Protein AF-A0AAV3R478-F1 (afdb_monomer)

Radius of gyration: 38.67 Å; Cα contacts (8 Å, |Δi|>4): 54; chains: 1; bounding box: 61×61×114 Å

Secondary structure (DSSP, 8-state):
-HHHHHHHHHHHHHHHHHHHHHHHHHHHHHHHHHHHHHHHHHHHHTTHHHHHHHHHHHHHHHHHHHHHHHHHHHHHHHHHHHHHHHHHHHHHHHT---HHHHHHHHHHHHHHHHHHHHHHHHHHHHHHHHHHHHHHHHHHHHHHHHHHHHHHHHHHHH-

Foldseek 3Di:
DVPVVVVVVVVVVVVVVVVVVVVVVVVVVCCVVVVVVVVLVCVLCVLVVVLVVLVVVLVVLVVVLVVLVVVLVVLVVQLVVLVVVLVVLVVVLVPDPDPVVNVVSVVVNVVSVVVNVVSVVVSVVSVVVSVVSVVVSVVSVVVSVVSVVVSVVVSVVVD

Solvent-accessible surface area (backbone atoms only — not comparable to full-atom values): 8405 Å² total; per-residue (Å²): 129,60,72,63,54,56,51,49,54,50,51,51,52,54,51,51,53,51,51,54,52,49,51,55,47,52,52,49,51,51,48,63,57,46,51,58,53,52,50,52,50,47,62,68,43,55,69,50,50,62,51,55,53,51,49,55,51,48,54,55,44,47,53,51,30,51,53,44,45,52,51,48,52,48,41,50,52,52,32,51,52,37,54,53,52,43,51,52,46,50,57,56,42,76,71,42,84,50,68,73,62,30,52,58,44,48,52,54,43,53,53,44,50,52,55,32,52,53,35,50,50,50,41,61,67,45,46,58,62,38,52,52,41,47,49,54,40,53,52,51,49,54,54,51,55,50,52,50,55,52,46,52,53,54,51,61,74,77,106

Nearest PDB structures (foldseek):
  5sw8-assembly1_B  TM=7.650E-01  e=1.299E-01  Homo sapiens
  3na7-assembly1_A  TM=7.280E-01  e=1.742E-01  Helicobacter pylori NCTC 11638
  5ul1-assembly1_B  TM=3.892E-01  e=3.965E-01  Homo sapiens
  6ixf-assembly1_A  TM=3.877E-01  e=4.205E-01  Homo sapiens
  5nnv-assembly4_D  TM=3.918E-01  e=1.076E+00  Bacillus subtilis subsp. subtilis str. 168

pLDDT: mean 86.33, std 5.9, range [56.84, 94.81]

Mean predicted aligned error: 12.32 Å

Sequence (159 aa):
MDDAEHRARRRAYYAENKVDINRKKSEKDLICITRPNLTLASRRMAPLQPLSIANKSLDARINRAIAQALAFLGSFKQSESLQRKLLDLSSRLSNENASEKRLKRLFKYVECVEELNVAINIVCDECEPAIQKLQDVVEFLSRTKYHLKETMVTLKALY

Organism: Lithospermum erythrorhizon (NCBI:txid34254)

Structure (mmCIF, N/CA/C/O backbone):
data_AF-A0AAV3R478-F1
#
_entry.id   AF-A0AAV3R478-F1
#
loop_
_atom_site.group_PDB
_atom_site.id
_atom_site.type_symbol
_atom_site.label_atom_id
_atom_site.label_alt_id
_atom_site.label_comp_id
_atom_site.label_asym_id
_atom_site.label_entity_id
_atom_site.label_seq_id
_atom_site.pdbx_PDB_ins_code
_atom_site.Cartn_x
_atom_site.Cartn_y
_atom_si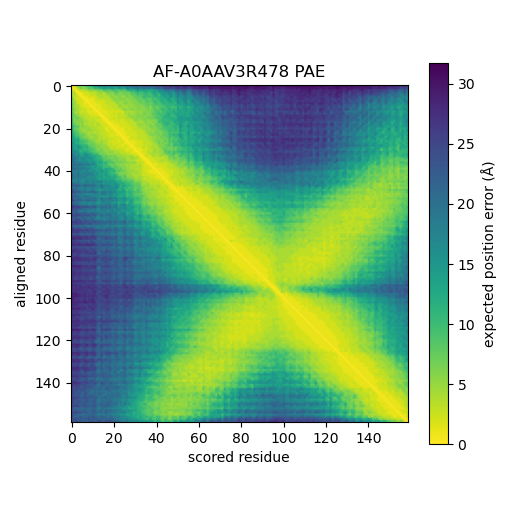te.Cartn_z
_atom_site.occupancy
_atom_site.B_iso_or_equiv
_atom_site.auth_seq_id
_atom_site.auth_comp_id
_atom_site.auth_asym_id
_atom_site.auth_atom_id
_atom_site.pdbx_PDB_model_num
ATOM 1 N N . MET A 1 1 ? 32.101 -46.585 -74.520 1.00 56.84 1 MET A N 1
ATOM 2 C CA . MET A 1 1 ? 30.826 -46.178 -73.886 1.00 56.84 1 MET A CA 1
ATOM 3 C C . MET A 1 1 ? 31.040 -45.057 -72.853 1.00 56.84 1 MET A C 1
ATOM 5 O O . MET A 1 1 ? 30.082 -44.388 -72.499 1.00 56.84 1 MET A O 1
ATOM 9 N N . ASP A 1 2 ? 32.291 -44.758 -72.471 1.00 62.66 2 ASP A N 1
ATOM 10 C CA . ASP A 1 2 ? 32.643 -43.834 -71.376 1.00 62.66 2 ASP A CA 1
ATOM 11 C C . ASP A 1 2 ? 32.495 -42.330 -71.640 1.00 62.66 2 ASP A C 1
ATOM 13 O O . ASP A 1 2 ? 32.327 -41.543 -70.711 1.00 62.66 2 ASP A O 1
ATOM 17 N N . ASP A 1 3 ? 32.543 -41.881 -72.891 1.00 70.31 3 ASP A N 1
ATOM 18 C CA . ASP A 1 3 ? 32.751 -40.454 -73.172 1.00 70.31 3 ASP A CA 1
ATOM 19 C C . ASP A 1 3 ? 31.469 -39.599 -73.049 1.00 70.31 3 ASP A C 1
ATOM 21 O O . ASP A 1 3 ? 31.505 -38.386 -72.815 1.00 70.31 3 ASP A O 1
ATOM 25 N N . ALA A 1 4 ? 30.298 -40.228 -73.179 1.00 74.50 4 ALA A N 1
ATOM 26 C CA . ALA A 1 4 ? 29.004 -39.590 -72.924 1.00 74.50 4 ALA A CA 1
ATOM 27 C C . ALA A 1 4 ? 28.739 -39.458 -71.417 1.00 74.50 4 ALA A C 1
ATOM 29 O O . ALA A 1 4 ? 28.291 -38.408 -70.949 1.00 74.50 4 ALA A O 1
ATOM 30 N N . GLU A 1 5 ? 29.095 -40.485 -70.647 1.00 75.62 5 GLU A N 1
ATOM 31 C CA . GLU A 1 5 ? 28.929 -40.505 -69.198 1.00 75.62 5 GLU A CA 1
ATOM 32 C C . GLU A 1 5 ? 29.892 -39.526 -68.513 1.00 75.62 5 GLU A C 1
ATOM 34 O O . GLU A 1 5 ? 29.488 -38.753 -67.643 1.00 75.62 5 GLU A O 1
ATOM 39 N N . HIS A 1 6 ? 31.138 -39.435 -68.987 1.00 77.56 6 HIS A N 1
ATOM 40 C CA . HIS A 1 6 ? 32.106 -38.465 -68.474 1.00 77.56 6 HIS A CA 1
ATOM 41 C C . HIS A 1 6 ? 31.710 -37.006 -68.763 1.00 77.56 6 HIS A C 1
ATOM 43 O O . HIS A 1 6 ? 32.044 -36.099 -67.990 1.00 77.56 6 HIS A O 1
ATOM 49 N N . ARG A 1 7 ? 30.991 -36.758 -69.867 1.00 77.12 7 ARG A N 1
ATOM 50 C CA . ARG A 1 7 ? 30.403 -35.447 -70.194 1.00 77.12 7 ARG A CA 1
ATOM 51 C C . ARG A 1 7 ? 29.161 -35.152 -69.354 1.00 77.12 7 ARG A C 1
ATOM 53 O O . ARG A 1 7 ? 29.006 -34.016 -68.906 1.00 77.12 7 ARG A O 1
ATOM 60 N N . ALA A 1 8 ? 28.319 -36.150 -69.089 1.00 79.31 8 ALA A N 1
ATOM 61 C CA . ALA A 1 8 ? 27.161 -36.017 -68.207 1.00 79.31 8 ALA A CA 1
ATOM 62 C C . ALA A 1 8 ? 27.580 -35.723 -66.757 1.00 79.31 8 ALA A C 1
ATOM 64 O O . ALA A 1 8 ? 27.080 -34.770 -66.161 1.00 79.31 8 ALA A O 1
ATOM 65 N N . ARG A 1 9 ? 28.579 -36.446 -66.230 1.00 79.94 9 ARG A N 1
ATOM 66 C CA . ARG A 1 9 ? 29.145 -36.214 -64.890 1.00 79.94 9 ARG A CA 1
ATOM 67 C C . ARG A 1 9 ? 29.755 -34.819 -64.752 1.00 79.94 9 ARG A C 1
ATOM 69 O O . ARG A 1 9 ? 29.503 -34.138 -63.765 1.00 79.94 9 ARG A O 1
ATOM 76 N N . ARG A 1 10 ? 30.482 -34.339 -65.772 1.00 81.38 10 ARG A N 1
ATOM 77 C CA . ARG A 1 10 ? 30.994 -32.956 -65.790 1.00 81.38 10 ARG A CA 1
ATOM 78 C C . ARG A 1 10 ? 29.863 -31.927 -65.783 1.00 81.38 10 ARG A C 1
ATOM 80 O O . ARG A 1 10 ? 29.927 -30.972 -65.019 1.00 81.38 10 ARG A O 1
ATOM 87 N N . ARG A 1 11 ? 28.807 -32.119 -66.581 1.00 80.94 11 ARG A N 1
ATOM 88 C CA . ARG A 1 11 ? 27.641 -31.214 -66.600 1.00 80.94 11 ARG A CA 1
ATOM 89 C C . ARG A 1 11 ? 26.899 -31.184 -65.264 1.00 80.94 11 ARG A C 1
ATOM 91 O O . ARG A 1 11 ? 26.543 -30.096 -64.825 1.00 80.94 11 ARG A O 1
ATOM 98 N N . ALA A 1 12 ? 26.715 -32.336 -64.620 1.00 81.69 12 ALA A N 1
ATOM 99 C CA . ALA A 1 12 ? 26.121 -32.424 -63.288 1.00 81.69 12 ALA A CA 1
ATOM 100 C C . ALA A 1 12 ? 26.971 -31.676 -62.248 1.00 81.69 12 ALA A C 1
ATOM 102 O O . ALA A 1 12 ? 26.445 -30.827 -61.538 1.00 81.69 12 ALA A O 1
ATOM 103 N N . TYR A 1 13 ? 28.293 -31.878 -62.263 1.00 83.88 13 TYR A N 1
ATOM 104 C CA . TYR A 1 13 ? 29.230 -31.171 -61.386 1.00 83.88 13 TYR A CA 1
ATOM 105 C C . TYR A 1 13 ? 29.206 -29.643 -61.580 1.00 83.88 13 TYR A C 1
ATOM 107 O O . TYR A 1 13 ? 29.202 -28.884 -60.612 1.00 83.88 13 TYR A O 1
ATOM 115 N N . TYR A 1 14 ? 29.152 -29.158 -62.826 1.00 82.56 14 TYR A N 1
ATOM 116 C CA . TYR A 1 14 ? 29.027 -27.719 -63.095 1.00 82.56 14 TYR A CA 1
ATOM 117 C C . TYR A 1 14 ? 27.659 -27.158 -62.688 1.00 82.56 14 TYR A C 1
ATOM 119 O O . TYR A 1 14 ? 27.586 -26.016 -62.234 1.00 82.56 14 TYR A O 1
ATOM 127 N N . ALA A 1 15 ? 26.582 -27.932 -62.849 1.00 82.62 15 ALA A N 1
ATOM 128 C CA . ALA A 1 15 ? 25.247 -27.532 -62.416 1.00 82.62 15 ALA A CA 1
ATOM 129 C C . ALA A 1 15 ? 25.166 -27.432 -60.885 1.00 82.62 15 ALA A C 1
ATOM 131 O O . ALA A 1 15 ? 24.686 -26.424 -60.373 1.00 82.62 15 ALA A O 1
ATOM 132 N N . GLU A 1 16 ? 25.708 -28.416 -60.168 1.00 82.06 16 GLU A N 1
ATOM 133 C CA . GLU A 1 16 ? 25.779 -28.450 -58.704 1.00 82.06 16 GLU A CA 1
ATOM 134 C C . GLU A 1 16 ? 26.599 -27.274 -58.153 1.00 82.06 16 GLU A C 1
ATOM 136 O O . GLU A 1 16 ? 26.091 -26.486 -57.355 1.00 82.06 16 GLU A O 1
ATOM 141 N N . ASN A 1 17 ? 27.797 -27.030 -58.699 1.00 87.06 17 ASN A N 1
ATOM 142 C CA . ASN A 1 17 ? 28.600 -25.858 -58.336 1.00 87.06 17 ASN A CA 1
ATOM 143 C C . ASN A 1 17 ? 27.873 -24.531 -58.606 1.00 87.06 17 ASN A C 1
ATOM 145 O O . ASN A 1 17 ? 27.983 -23.587 -57.825 1.00 87.06 17 ASN A O 1
ATOM 149 N N . LYS A 1 18 ? 27.120 -24.428 -59.708 1.00 87.94 18 LYS A N 1
ATOM 150 C CA . LYS A 1 18 ? 26.354 -23.216 -60.034 1.00 87.94 18 LYS A CA 1
ATOM 151 C C . LYS A 1 18 ? 25.215 -22.982 -59.039 1.00 87.94 18 LYS A C 1
ATOM 153 O O . LYS A 1 18 ? 24.965 -21.835 -58.667 1.00 87.94 18 LYS A O 1
ATOM 158 N N . VAL A 1 19 ? 24.553 -24.048 -58.589 1.00 85.69 19 VAL A N 1
ATOM 159 C CA . VAL A 1 19 ? 23.526 -23.986 -57.539 1.00 85.69 19 VAL A CA 1
ATOM 160 C C . VAL A 1 19 ? 24.146 -23.559 -56.207 1.00 85.69 19 VAL A C 1
ATOM 162 O O . VAL A 1 19 ? 23.630 -22.639 -55.574 1.00 85.69 19 VAL A O 1
ATOM 165 N N . ASP A 1 20 ? 25.292 -24.122 -55.824 1.00 84.44 20 ASP A N 1
ATOM 166 C CA . ASP A 1 20 ? 25.991 -23.750 -54.588 1.00 84.44 20 ASP A CA 1
ATOM 167 C C . ASP A 1 20 ? 26.497 -22.304 -54.585 1.00 84.44 20 ASP A C 1
ATOM 169 O O . ASP A 1 20 ? 26.407 -21.606 -53.570 1.00 84.44 20 ASP A O 1
ATOM 173 N N . ILE A 1 21 ? 27.004 -21.819 -55.721 1.00 88.38 21 ILE A N 1
ATOM 174 C CA . ILE A 1 21 ? 27.416 -20.420 -55.882 1.00 88.38 21 ILE A CA 1
ATOM 175 C C . ILE A 1 21 ? 26.206 -19.492 -55.750 1.00 88.38 21 ILE A C 1
ATOM 177 O O . ILE A 1 21 ? 26.285 -18.487 -55.040 1.00 88.38 21 ILE A O 1
ATOM 181 N N . ASN A 1 22 ? 25.079 -19.837 -56.378 1.00 85.56 22 ASN A N 1
ATOM 182 C CA . ASN A 1 22 ? 23.846 -19.060 -56.267 1.00 85.56 22 ASN A CA 1
ATOM 183 C C . ASN A 1 22 ? 23.299 -19.057 -54.833 1.00 85.56 22 ASN A C 1
ATOM 185 O O . ASN A 1 22 ? 22.909 -17.998 -54.349 1.00 85.56 22 ASN A O 1
ATOM 189 N N . ARG A 1 23 ? 23.348 -20.193 -54.124 1.00 83.62 23 ARG A N 1
ATOM 190 C CA . ARG A 1 23 ? 22.926 -20.309 -52.720 1.00 83.62 23 ARG A CA 1
ATOM 191 C C . ARG A 1 23 ? 23.775 -19.434 -51.799 1.00 83.62 23 ARG A C 1
ATOM 193 O O . ARG A 1 23 ? 23.239 -18.628 -51.038 1.00 83.62 23 ARG A O 1
ATOM 200 N N . LYS A 1 24 ? 25.103 -19.514 -51.928 1.00 88.06 24 LYS A N 1
ATOM 201 C CA . LYS A 1 24 ? 26.043 -18.665 -51.173 1.00 88.06 24 LYS A CA 1
ATOM 202 C C . LYS A 1 24 ? 25.863 -17.184 -51.497 1.00 88.06 24 LYS A C 1
ATOM 204 O O . LYS A 1 24 ? 26.044 -16.342 -50.620 1.00 88.06 24 LYS A O 1
ATOM 209 N N . LYS A 1 25 ? 25.524 -16.851 -52.745 1.00 88.56 25 LYS A N 1
ATOM 210 C CA . LYS A 1 25 ? 25.225 -15.477 -53.153 1.00 88.56 25 LYS A CA 1
ATOM 211 C C . LYS A 1 25 ? 23.927 -14.982 -52.515 1.00 88.56 25 LYS A C 1
ATOM 213 O O . LYS A 1 25 ? 23.962 -13.942 -51.875 1.00 88.56 25 LYS A O 1
ATOM 218 N N . SER A 1 26 ? 22.848 -15.767 -52.556 1.00 80.94 26 SER A N 1
ATOM 219 C CA . SER A 1 26 ? 21.586 -15.406 -51.896 1.00 80.94 26 SER A CA 1
ATOM 220 C C . SER A 1 26 ? 21.715 -15.276 -50.377 1.00 80.94 26 SER A C 1
ATOM 222 O O . SER A 1 26 ? 21.130 -14.369 -49.796 1.00 80.94 26 SER A O 1
ATOM 224 N N . GLU A 1 27 ? 22.518 -16.123 -49.724 1.00 85.38 27 GLU A N 1
ATOM 225 C CA . GLU A 1 27 ? 22.805 -15.996 -48.288 1.00 85.38 27 GLU A CA 1
ATOM 226 C C . GLU A 1 27 ? 23.580 -14.711 -47.983 1.00 85.38 27 GLU A C 1
ATOM 228 O O . GLU A 1 27 ? 23.243 -13.988 -47.046 1.00 85.38 27 GLU A O 1
ATOM 233 N N . LYS A 1 28 ? 24.598 -14.387 -48.790 1.00 87.56 28 LYS A N 1
ATOM 234 C CA . LYS A 1 28 ? 25.354 -13.137 -48.647 1.00 87.56 28 LYS A CA 1
ATOM 235 C C . LYS A 1 28 ? 24.481 -11.912 -48.886 1.00 87.56 28 LYS A C 1
ATOM 237 O O . LYS A 1 28 ? 24.589 -10.966 -48.113 1.00 87.56 28 LYS A O 1
ATOM 242 N N . ASP A 1 29 ? 23.617 -11.942 -49.894 1.00 83.69 29 ASP A N 1
ATOM 243 C CA . ASP A 1 29 ? 22.700 -10.847 -50.212 1.00 83.69 29 ASP A CA 1
ATOM 244 C C . ASP A 1 29 ? 21.685 -10.657 -49.074 1.00 83.69 29 ASP A C 1
ATOM 246 O O . ASP A 1 29 ? 21.483 -9.538 -48.600 1.00 83.69 29 ASP A O 1
ATOM 250 N N . LEU A 1 30 ? 21.137 -11.750 -48.531 1.00 80.94 30 LEU A N 1
ATOM 251 C CA . LEU A 1 30 ? 20.248 -11.711 -47.369 1.00 80.94 30 LEU A CA 1
ATOM 252 C C . LEU A 1 30 ? 20.954 -11.130 -46.137 1.00 80.94 30 LEU A C 1
ATOM 254 O O . LEU A 1 30 ? 20.389 -10.279 -45.453 1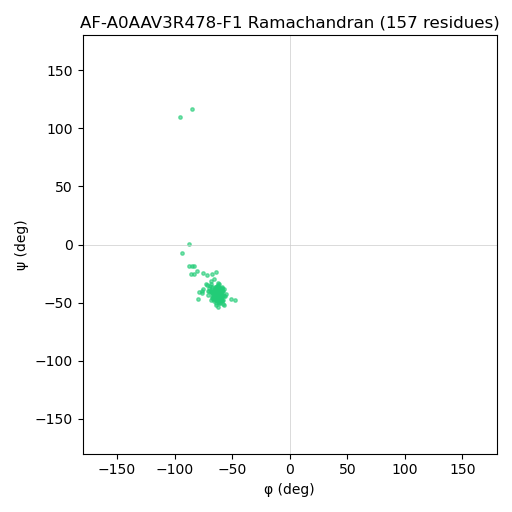.00 80.94 30 LEU A O 1
ATOM 258 N N . ILE A 1 31 ? 22.193 -11.542 -45.857 1.00 86.56 31 ILE A N 1
ATOM 259 C CA . ILE A 1 31 ? 22.990 -11.002 -44.747 1.00 86.56 31 ILE A CA 1
ATOM 260 C C . ILE A 1 31 ? 23.309 -9.519 -44.983 1.00 86.56 31 ILE A C 1
ATOM 262 O O . ILE A 1 31 ? 23.201 -8.718 -44.054 1.00 86.56 31 ILE A O 1
ATOM 266 N N . CYS A 1 32 ? 23.670 -9.140 -46.210 1.00 83.00 32 CYS A N 1
ATOM 267 C CA . CYS A 1 32 ? 24.007 -7.770 -46.588 1.00 83.00 32 CYS A CA 1
ATOM 268 C C . CYS A 1 32 ? 22.810 -6.825 -46.438 1.00 83.00 32 CYS A C 1
ATOM 270 O O . CYS A 1 32 ? 22.982 -5.706 -45.971 1.00 83.00 32 CYS A O 1
ATOM 272 N N . ILE A 1 33 ? 21.598 -7.291 -46.748 1.00 82.00 33 ILE A N 1
ATOM 273 C CA . ILE A 1 33 ? 20.366 -6.507 -46.605 1.00 82.00 33 ILE A CA 1
ATOM 274 C C . ILE A 1 33 ? 19.884 -6.501 -45.147 1.00 82.00 33 ILE A C 1
ATOM 276 O O . ILE A 1 33 ? 19.549 -5.457 -44.588 1.00 82.00 33 ILE A O 1
ATOM 280 N N . THR A 1 34 ? 19.852 -7.662 -44.497 1.00 83.94 34 THR A N 1
ATOM 281 C CA . THR A 1 34 ? 19.188 -7.824 -43.195 1.00 83.94 34 THR A CA 1
ATOM 282 C C . THR A 1 34 ? 20.013 -7.233 -42.054 1.00 83.94 34 THR A C 1
ATOM 284 O O . THR A 1 34 ? 19.479 -6.554 -41.179 1.00 83.94 34 THR A O 1
ATOM 287 N N . ARG A 1 35 ? 21.333 -7.437 -42.053 1.00 83.88 35 ARG A N 1
ATOM 288 C CA . ARG A 1 35 ? 22.215 -7.024 -40.950 1.00 83.88 35 ARG A CA 1
ATOM 289 C C . ARG A 1 35 ? 22.260 -5.504 -40.710 1.00 83.88 35 ARG A C 1
ATOM 291 O O . ARG A 1 35 ? 22.120 -5.113 -39.548 1.00 83.88 35 ARG A O 1
ATOM 298 N N . PRO A 1 36 ? 22.416 -4.625 -41.720 1.00 83.31 36 PRO A N 1
ATOM 299 C CA . PRO A 1 36 ? 22.386 -3.178 -41.498 1.00 83.31 36 PRO A CA 1
ATOM 300 C C . PRO A 1 36 ? 21.000 -2.684 -41.074 1.00 83.31 36 PRO A C 1
ATOM 302 O O . PRO A 1 36 ? 20.919 -1.844 -40.181 1.00 83.31 36 PRO A O 1
ATOM 305 N N . ASN A 1 37 ? 19.920 -3.258 -41.616 1.00 83.56 37 ASN A N 1
ATOM 306 C CA . ASN A 1 37 ? 18.551 -2.916 -41.221 1.00 83.56 37 ASN A CA 1
ATOM 307 C C . ASN A 1 37 ? 18.269 -3.278 -39.756 1.00 83.56 37 ASN A C 1
ATOM 309 O O . ASN A 1 37 ? 17.756 -2.451 -39.004 1.00 83.56 37 ASN A O 1
ATOM 313 N N . LEU A 1 38 ? 18.683 -4.470 -39.317 1.00 83.62 38 LEU A N 1
ATOM 314 C CA . LEU A 1 38 ? 18.600 -4.877 -37.911 1.00 83.62 38 LEU A CA 1
ATOM 315 C C . LEU A 1 38 ? 19.487 -4.014 -37.010 1.00 83.62 38 LEU A C 1
ATOM 317 O O . LEU A 1 38 ? 19.088 -3.668 -35.903 1.00 83.62 38 LEU A O 1
ATOM 321 N N . THR A 1 39 ? 20.674 -3.630 -37.482 1.00 84.50 39 THR A N 1
ATOM 322 C CA . THR A 1 39 ? 21.582 -2.754 -36.727 1.00 84.50 39 THR A CA 1
ATOM 323 C C . THR A 1 39 ? 20.988 -1.354 -36.559 1.00 84.50 39 THR A C 1
ATOM 325 O O . THR A 1 39 ? 21.060 -0.786 -35.471 1.00 84.50 39 THR A O 1
ATOM 328 N N . LEU A 1 40 ? 20.360 -0.805 -37.603 1.00 83.62 40 LEU A N 1
ATOM 329 C CA . LEU A 1 40 ? 19.675 0.487 -37.560 1.00 83.62 40 LEU A CA 1
ATOM 330 C C . LEU A 1 40 ? 18.434 0.438 -36.662 1.00 83.62 40 LEU A C 1
ATOM 332 O O . LEU A 1 40 ? 18.258 1.317 -35.820 1.00 83.62 40 LEU A O 1
ATOM 336 N N . ALA A 1 41 ? 17.605 -0.599 -36.799 1.00 83.31 41 ALA A N 1
ATOM 337 C CA . ALA A 1 41 ? 16.446 -0.814 -35.937 1.00 83.31 41 ALA A CA 1
ATOM 338 C C . ALA A 1 41 ? 16.870 -0.965 -34.468 1.00 83.31 41 ALA A C 1
ATOM 340 O O . ALA A 1 41 ? 16.314 -0.302 -33.598 1.00 83.31 41 ALA A O 1
ATOM 341 N N . SER A 1 42 ? 17.916 -1.750 -34.197 1.00 82.94 42 SER A N 1
ATOM 342 C CA . SER A 1 42 ? 18.484 -1.918 -32.858 1.00 82.94 42 SER A CA 1
ATOM 343 C C . SER A 1 42 ? 18.962 -0.589 -32.270 1.00 82.94 42 SER A C 1
ATOM 345 O O . SER A 1 42 ? 18.555 -0.238 -31.167 1.00 82.94 42 SER A O 1
ATOM 347 N N . ARG A 1 43 ? 19.717 0.227 -33.024 1.00 81.00 43 ARG A N 1
ATOM 348 C CA . ARG A 1 43 ? 20.137 1.568 -32.566 1.00 81.00 43 ARG A CA 1
ATOM 349 C C . ARG A 1 43 ? 18.959 2.495 -32.272 1.00 81.00 43 ARG A C 1
ATOM 351 O O . ARG A 1 43 ? 19.024 3.263 -31.321 1.00 81.00 43 ARG A O 1
ATOM 358 N N . ARG A 1 44 ? 17.887 2.422 -33.066 1.00 80.50 44 ARG A N 1
ATOM 359 C CA . ARG A 1 44 ? 16.673 3.230 -32.864 1.00 80.50 44 ARG A CA 1
ATOM 360 C C . ARG A 1 44 ? 15.845 2.767 -31.665 1.00 80.50 44 ARG A C 1
ATOM 362 O O . ARG A 1 44 ? 15.237 3.595 -30.998 1.00 80.50 44 ARG A O 1
ATOM 369 N N . MET A 1 45 ? 15.824 1.466 -31.379 1.00 82.25 45 MET A N 1
ATOM 370 C CA . MET A 1 45 ? 15.085 0.901 -30.245 1.00 82.25 45 MET A CA 1
ATOM 371 C C . MET A 1 45 ? 15.875 0.912 -28.933 1.00 82.25 45 MET A C 1
ATOM 373 O O . MET A 1 45 ? 15.259 0.931 -27.871 1.00 82.25 45 MET A O 1
ATOM 377 N N . ALA A 1 46 ? 17.209 0.916 -28.988 1.00 80.88 46 ALA A N 1
ATOM 378 C CA . ALA A 1 46 ? 18.089 0.944 -27.821 1.00 80.88 46 ALA A CA 1
ATOM 379 C C . ALA A 1 46 ? 17.703 2.013 -26.776 1.00 80.88 46 ALA A C 1
ATOM 381 O O . ALA A 1 46 ? 17.567 1.648 -25.612 1.00 80.88 46 ALA A O 1
ATOM 382 N N . PRO A 1 47 ? 17.436 3.287 -27.137 1.00 80.31 47 PRO A N 1
ATOM 383 C CA . PRO A 1 47 ? 16.984 4.292 -26.167 1.00 80.31 47 PRO A CA 1
ATOM 384 C C . PRO A 1 47 ? 15.580 4.027 -25.589 1.00 80.31 47 PRO A C 1
ATOM 386 O O . PRO A 1 47 ? 15.275 4.446 -24.476 1.00 80.31 47 PRO A O 1
ATOM 389 N N . LEU A 1 48 ? 14.712 3.314 -26.313 1.00 82.56 48 LEU A N 1
ATOM 390 C CA . LEU A 1 48 ? 13.328 3.044 -25.901 1.00 82.56 48 LEU A CA 1
ATOM 391 C C . LEU A 1 48 ? 13.212 1.852 -24.938 1.00 82.56 48 LEU A C 1
ATOM 393 O O . LEU A 1 48 ? 12.267 1.778 -24.151 1.00 82.56 48 LEU A O 1
ATOM 397 N N . GLN A 1 49 ? 14.161 0.915 -24.983 1.00 84.38 49 GLN A N 1
ATOM 398 C CA . GLN A 1 49 ? 14.138 -0.287 -24.145 1.00 84.38 49 GLN A CA 1
ATOM 399 C C . GLN A 1 49 ? 14.246 0.027 -22.638 1.00 84.38 49 GLN A C 1
ATOM 401 O O . GLN A 1 49 ? 13.358 -0.405 -21.895 1.00 84.38 49 GLN A O 1
ATOM 406 N N . PRO A 1 50 ? 15.239 0.809 -22.161 1.00 82.44 50 PRO A N 1
ATOM 407 C CA . PRO A 1 50 ? 15.309 1.222 -20.760 1.00 82.44 50 PRO A CA 1
ATOM 408 C C . PRO A 1 50 ? 14.068 1.995 -20.315 1.00 82.44 50 PRO A C 1
ATOM 410 O O . PRO A 1 50 ? 13.594 1.798 -19.199 1.00 82.44 50 PRO A O 1
ATOM 413 N N . LEU A 1 51 ? 13.500 2.822 -21.201 1.00 82.38 51 LEU A N 1
ATOM 414 C CA . LEU A 1 51 ? 12.292 3.588 -20.910 1.00 82.38 51 LEU A CA 1
ATOM 415 C C . LEU A 1 51 ? 11.081 2.677 -20.666 1.00 82.38 51 LEU A C 1
ATOM 417 O O . LEU A 1 51 ? 10.341 2.874 -19.705 1.00 82.38 51 LEU A O 1
ATOM 421 N N . SER A 1 52 ? 10.896 1.649 -21.499 1.00 85.19 52 SER A N 1
ATOM 422 C CA . SER A 1 52 ? 9.815 0.675 -21.315 1.00 85.19 52 SER A CA 1
ATOM 423 C C . SER A 1 52 ? 9.954 -0.092 -19.996 1.00 85.19 52 SER A C 1
ATOM 425 O O . SER A 1 52 ? 8.965 -0.288 -19.287 1.00 85.19 52 SER A O 1
ATOM 427 N N . ILE A 1 53 ? 11.177 -0.488 -19.632 1.00 86.69 53 ILE A N 1
ATOM 428 C CA . ILE A 1 53 ? 11.457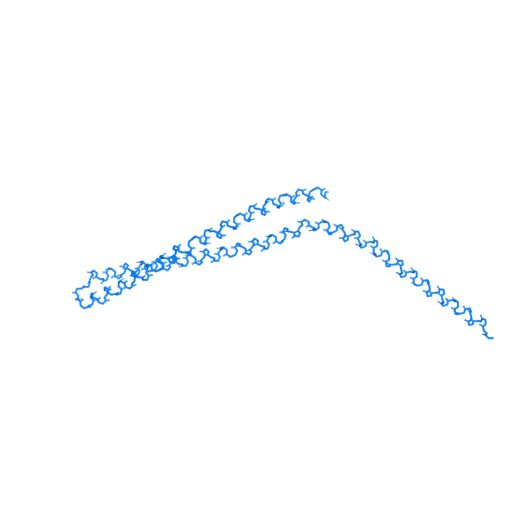 -1.174 -18.362 1.00 86.69 53 ILE A CA 1
ATOM 429 C C . ILE A 1 53 ? 11.195 -0.239 -17.172 1.00 86.69 53 ILE A C 1
ATOM 431 O O . ILE A 1 53 ? 10.543 -0.645 -16.207 1.00 86.69 53 ILE A O 1
ATOM 435 N N . ALA A 1 54 ? 11.647 1.016 -17.250 1.00 84.44 54 ALA A N 1
ATOM 436 C CA . ALA A 1 54 ? 11.409 2.022 -16.220 1.00 84.44 54 ALA A CA 1
ATOM 437 C C . ALA A 1 54 ? 9.910 2.276 -16.014 1.00 84.44 54 ALA A C 1
ATOM 439 O O . ALA A 1 54 ? 9.459 2.310 -14.872 1.00 84.44 54 ALA A O 1
ATOM 440 N N . ASN A 1 55 ? 9.127 2.358 -17.095 1.00 85.38 55 ASN A N 1
ATOM 441 C CA . ASN A 1 55 ? 7.681 2.548 -17.003 1.00 85.38 55 ASN A CA 1
ATOM 442 C C . ASN A 1 55 ? 6.983 1.366 -16.310 1.00 85.38 55 ASN A C 1
ATOM 444 O O . ASN A 1 55 ? 6.211 1.566 -15.380 1.00 85.38 55 ASN A O 1
ATOM 448 N N . LYS A 1 56 ? 7.329 0.122 -16.673 1.00 88.31 56 LYS A N 1
ATOM 449 C CA . LYS A 1 56 ? 6.786 -1.075 -15.998 1.00 88.31 56 LYS A CA 1
ATOM 450 C C . LYS A 1 56 ? 7.141 -1.117 -14.507 1.00 88.31 56 LYS A C 1
ATOM 452 O O . LYS A 1 56 ? 6.321 -1.510 -13.681 1.00 88.31 56 LYS A O 1
ATOM 457 N N . SER A 1 57 ? 8.366 -0.720 -14.159 1.00 88.88 57 SER A N 1
ATOM 458 C CA . SER A 1 57 ? 8.810 -0.608 -12.764 1.00 88.88 57 SER A CA 1
ATOM 459 C C . SER A 1 57 ? 8.033 0.477 -12.010 1.00 88.88 57 SER A C 1
ATOM 461 O O . SER A 1 57 ? 7.624 0.254 -10.871 1.00 88.88 57 SER A O 1
ATOM 463 N N . LEU A 1 58 ? 7.792 1.629 -12.644 1.00 87.12 58 LEU A N 1
ATOM 464 C CA . LEU A 1 58 ? 6.996 2.718 -12.082 1.00 87.12 58 LEU A CA 1
ATOM 465 C C . LEU A 1 58 ? 5.566 2.254 -11.783 1.00 87.12 58 LEU A C 1
ATOM 467 O O . LEU A 1 58 ? 5.120 2.412 -10.650 1.00 87.12 58 LEU A O 1
ATOM 471 N N . ASP A 1 59 ? 4.894 1.619 -12.746 1.00 87.12 59 ASP A N 1
ATOM 472 C CA . ASP A 1 59 ? 3.529 1.104 -12.572 1.00 87.12 59 ASP A CA 1
ATOM 473 C C . ASP A 1 59 ? 3.444 0.126 -11.390 1.00 87.12 59 ASP A C 1
ATOM 475 O O . ASP A 1 59 ? 2.561 0.229 -10.536 1.00 87.12 59 ASP A O 1
ATOM 479 N N . ALA A 1 60 ? 4.406 -0.795 -11.278 1.00 89.88 60 ALA A N 1
ATOM 480 C CA . ALA A 1 60 ? 4.463 -1.739 -10.165 1.00 89.88 60 ALA A CA 1
ATOM 481 C C . ALA A 1 60 ? 4.665 -1.043 -8.804 1.00 89.88 60 ALA A C 1
ATOM 483 O O . ALA A 1 60 ? 4.074 -1.458 -7.802 1.00 89.88 60 ALA A O 1
ATOM 484 N N . ARG A 1 61 ? 5.485 0.014 -8.751 1.00 89.69 61 ARG A N 1
ATOM 485 C CA . ARG A 1 61 ? 5.721 0.799 -7.528 1.00 89.69 61 ARG A CA 1
ATOM 486 C C . ARG A 1 61 ? 4.498 1.628 -7.142 1.00 89.69 61 ARG A C 1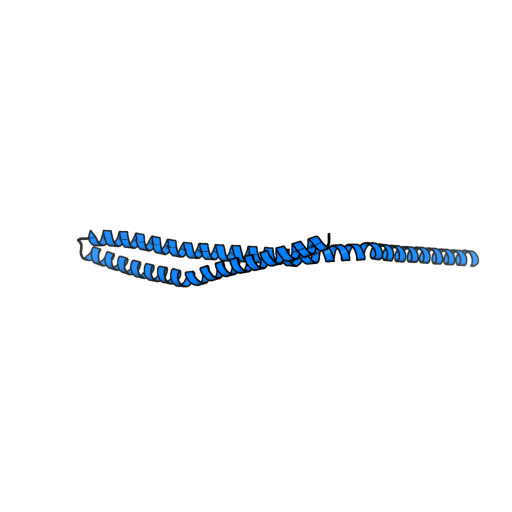
ATOM 488 O O . ARG A 1 61 ? 4.132 1.610 -5.970 1.00 89.69 61 ARG A O 1
ATOM 495 N N . ILE A 1 62 ? 3.842 2.277 -8.108 1.00 89.12 62 ILE A N 1
ATOM 496 C CA . ILE A 1 62 ? 2.589 3.019 -7.901 1.00 89.12 62 ILE A CA 1
ATOM 497 C C . ILE A 1 62 ? 1.528 2.087 -7.316 1.00 89.12 62 ILE A C 1
ATOM 499 O O . ILE A 1 62 ? 0.981 2.377 -6.256 1.00 89.12 62 ILE A O 1
ATOM 503 N N . ASN A 1 63 ? 1.295 0.933 -7.948 1.00 90.81 63 ASN A N 1
ATOM 504 C CA . ASN A 1 63 ? 0.300 -0.032 -7.476 1.00 90.81 63 ASN A CA 1
ATOM 505 C C . ASN A 1 63 ? 0.593 -0.511 -6.050 1.00 90.81 63 ASN A C 1
ATOM 507 O O . ASN A 1 63 ? -0.316 -0.620 -5.229 1.00 90.81 63 ASN A O 1
ATOM 511 N N . ARG A 1 64 ? 1.869 -0.752 -5.726 1.00 89.25 64 ARG A N 1
ATOM 512 C CA . ARG A 1 64 ? 2.283 -1.147 -4.376 1.00 89.25 64 ARG A CA 1
ATOM 513 C C . ARG A 1 64 ? 2.048 -0.036 -3.350 1.00 89.25 64 ARG A C 1
ATOM 515 O O . ARG A 1 64 ? 1.542 -0.328 -2.271 1.00 89.25 64 ARG A O 1
ATOM 522 N N . ALA A 1 65 ? 2.403 1.206 -3.672 1.00 90.06 65 ALA A N 1
ATOM 523 C CA . ALA A 1 65 ? 2.208 2.337 -2.770 1.00 90.06 65 ALA A CA 1
ATOM 524 C C . ALA A 1 65 ? 0.717 2.628 -2.542 1.00 90.06 65 ALA A C 1
ATOM 526 O O . ALA A 1 65 ? 0.304 2.819 -1.402 1.00 90.06 65 ALA A O 1
ATOM 527 N N . ILE A 1 66 ? -0.106 2.568 -3.596 1.00 88.44 66 ILE A N 1
ATOM 528 C CA . ILE A 1 66 ? -1.565 2.711 -3.489 1.00 88.44 66 ILE A CA 1
ATOM 529 C C . ILE A 1 66 ? -2.151 1.605 -2.611 1.00 88.44 66 ILE A C 1
ATOM 531 O O . ILE A 1 66 ? -2.922 1.902 -1.705 1.00 88.44 66 ILE A O 1
ATOM 535 N N . ALA A 1 67 ? -1.774 0.341 -2.831 1.00 88.56 67 ALA A N 1
ATOM 536 C CA . ALA A 1 67 ? -2.270 -0.769 -2.020 1.00 88.56 67 ALA A CA 1
ATOM 537 C C . ALA A 1 67 ? -1.953 -0.584 -0.526 1.00 88.56 67 ALA A C 1
ATOM 539 O O . ALA A 1 67 ? -2.804 -0.839 0.322 1.00 88.56 67 ALA 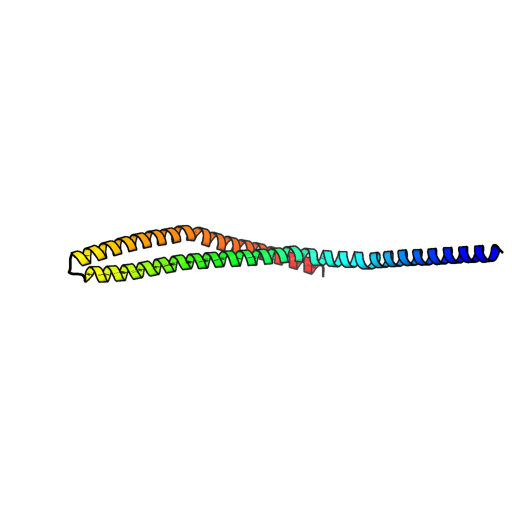A O 1
ATOM 540 N N . GLN A 1 68 ? -0.755 -0.091 -0.202 1.00 88.56 68 GLN A N 1
ATOM 541 C CA . GLN A 1 68 ? -0.365 0.189 1.181 1.00 88.56 68 GLN A CA 1
ATOM 542 C C . GLN A 1 68 ? -1.092 1.398 1.770 1.00 88.56 68 GLN A C 1
ATOM 544 O O . GLN A 1 68 ? -1.539 1.328 2.908 1.00 88.56 68 GLN A O 1
ATOM 549 N N . ALA A 1 69 ? -1.284 2.469 0.998 1.00 87.94 69 ALA A N 1
ATOM 550 C CA . ALA A 1 69 ? -2.077 3.615 1.435 1.00 87.94 69 ALA A CA 1
ATOM 551 C C . ALA A 1 69 ? -3.547 3.230 1.692 1.00 87.94 69 ALA A C 1
ATOM 553 O O . ALA A 1 69 ? -4.152 3.693 2.655 1.00 87.94 69 ALA A O 1
ATOM 554 N N . LEU A 1 70 ? -4.118 2.347 0.866 1.00 89.06 70 LEU A N 1
ATOM 555 C CA . LEU A 1 70 ? -5.470 1.821 1.064 1.00 89.06 70 LEU A CA 1
ATOM 556 C C . LEU A 1 70 ? -5.571 0.934 2.308 1.00 89.06 70 LEU A C 1
ATOM 558 O O . LEU A 1 70 ? -6.549 1.045 3.045 1.00 89.06 70 LEU A O 1
ATOM 562 N N . ALA A 1 71 ? -4.575 0.081 2.558 1.00 88.19 71 ALA A N 1
ATOM 563 C CA . ALA A 1 71 ? -4.513 -0.717 3.780 1.00 88.19 71 ALA A CA 1
ATOM 564 C C . ALA A 1 71 ? -4.447 0.183 5.026 1.00 88.19 71 ALA A C 1
ATOM 566 O O . ALA A 1 71 ? -5.258 0.024 5.935 1.00 88.19 71 ALA A O 1
ATOM 567 N N . PHE A 1 72 ? -3.586 1.202 4.996 1.00 88.62 72 PHE A N 1
ATOM 568 C CA . PHE A 1 72 ? -3.435 2.187 6.065 1.00 88.62 72 PHE A CA 1
ATOM 569 C C . PHE A 1 72 ? -4.731 2.970 6.352 1.00 88.62 72 PHE A C 1
ATOM 571 O O . PHE A 1 72 ? -5.131 3.152 7.503 1.00 88.62 72 PHE A O 1
ATOM 578 N N . LEU A 1 73 ? -5.459 3.376 5.306 1.00 90.31 73 LEU A N 1
ATOM 579 C CA . LEU A 1 73 ? -6.798 3.968 5.445 1.00 90.31 73 LEU A CA 1
ATOM 580 C C . LEU A 1 73 ? -7.807 2.992 6.074 1.00 90.31 73 LEU A C 1
ATOM 582 O O . LEU A 1 73 ? -8.705 3.411 6.807 1.00 90.31 73 LEU A O 1
ATOM 586 N N . GLY A 1 74 ? -7.664 1.693 5.806 1.00 90.44 74 GLY A N 1
ATOM 587 C CA . GLY A 1 74 ? -8.428 0.637 6.466 1.00 90.44 74 GLY A CA 1
ATOM 588 C C . GLY A 1 74 ? -8.219 0.631 7.982 1.00 90.44 74 GLY A C 1
ATOM 589 O O . GLY A 1 74 ? -9.202 0.609 8.726 1.00 90.44 74 GLY A O 1
ATOM 590 N N . SER A 1 75 ? -6.968 0.746 8.431 1.00 89.50 75 SER A N 1
ATOM 591 C CA . SER A 1 75 ? -6.595 0.828 9.851 1.00 89.50 75 SER A CA 1
ATOM 592 C C . SER A 1 75 ? -7.196 2.067 10.530 1.00 89.50 75 SER A C 1
ATOM 594 O O . SER A 1 75 ? -7.778 1.968 11.614 1.00 89.50 75 SER A O 1
ATOM 596 N N . PHE A 1 76 ? -7.197 3.223 9.852 1.00 90.00 76 PHE A N 1
ATOM 597 C CA . PHE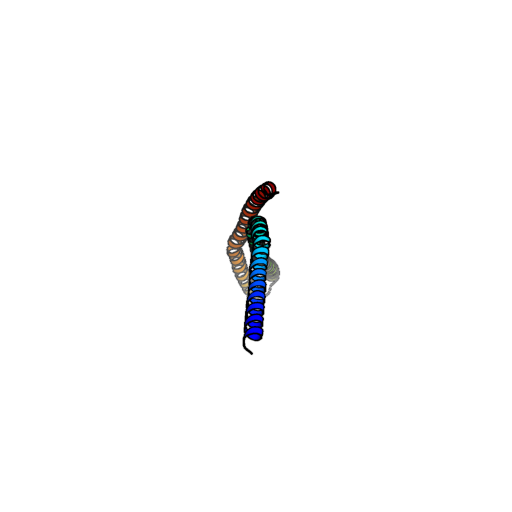 A 1 76 ? -7.905 4.418 10.334 1.00 90.00 76 PHE A CA 1
ATOM 598 C C . PHE A 1 76 ? -9.409 4.199 10.493 1.00 90.00 76 PHE A C 1
ATOM 600 O O . PHE A 1 76 ? -9.983 4.565 11.520 1.00 90.00 76 PHE A O 1
ATOM 607 N N . LYS A 1 77 ? -10.055 3.577 9.503 1.00 92.69 77 LYS A N 1
ATOM 608 C CA . LYS A 1 77 ? -11.495 3.289 9.550 1.00 92.69 77 LYS A CA 1
ATOM 609 C C . LYS A 1 77 ? -11.848 2.342 10.700 1.00 92.69 77 LYS A C 1
ATOM 611 O O . LYS A 1 77 ? -12.901 2.492 11.322 1.00 92.69 77 LYS A O 1
ATOM 616 N N . GLN A 1 78 ? -10.980 1.376 10.998 1.00 92.06 78 GLN A N 1
ATOM 617 C CA . GLN A 1 78 ? -11.144 0.491 12.149 1.00 92.06 78 GLN A CA 1
ATOM 618 C C . GLN A 1 78 ? -11.065 1.270 13.468 1.00 92.06 78 GLN A C 1
ATOM 620 O O . GLN A 1 78 ? -11.954 1.121 14.309 1.00 92.06 78 GLN A O 1
ATOM 625 N N . SER A 1 79 ? -10.060 2.140 13.622 1.00 90.50 79 SER A N 1
ATOM 626 C CA . SER A 1 79 ? -9.927 3.019 14.792 1.00 90.50 79 SER A CA 1
ATOM 627 C C . SER A 1 79 ? -11.152 3.924 14.962 1.00 90.50 79 SER A C 1
ATOM 629 O O . SER A 1 79 ? -11.730 3.994 16.045 1.00 90.50 79 SER A O 1
ATOM 631 N N . GLU A 1 80 ? -11.648 4.526 13.878 1.00 91.69 80 GLU A N 1
ATOM 632 C CA . GLU A 1 80 ? -12.857 5.356 13.904 1.00 91.69 80 GLU A CA 1
ATOM 633 C C . GLU A 1 80 ? -14.101 4.559 14.341 1.00 91.69 80 GLU A C 1
ATOM 635 O O . GLU A 1 80 ? -14.902 5.023 15.156 1.00 91.69 80 GLU A O 1
ATOM 640 N N . SER A 1 81 ? -14.260 3.328 13.845 1.00 93.81 81 SER A N 1
ATOM 641 C CA . SER A 1 81 ? -15.355 2.447 14.263 1.00 93.81 81 SER A CA 1
ATOM 642 C C . SER A 1 81 ? -15.291 2.124 15.759 1.00 93.81 81 SER A C 1
ATOM 644 O O . SER A 1 81 ? -16.330 2.092 16.423 1.00 93.81 81 SER A O 1
ATOM 646 N N . LEU A 1 82 ? -14.090 1.894 16.298 1.00 92.38 82 LEU A N 1
ATOM 647 C CA . LEU A 1 82 ? -13.881 1.649 17.725 1.00 92.38 82 LEU A CA 1
ATOM 648 C C . LEU A 1 82 ? -14.165 2.902 18.558 1.00 92.38 82 LEU A C 1
ATOM 650 O O . LEU A 1 82 ? -14.844 2.798 19.575 1.00 92.38 82 LEU A O 1
ATOM 654 N N . GLN A 1 83 ? -13.765 4.090 18.098 1.00 92.56 83 GLN A N 1
ATOM 655 C CA . GLN A 1 83 ? -14.110 5.357 18.754 1.00 92.56 83 GLN A CA 1
ATOM 656 C C . GLN A 1 83 ? -15.631 5.556 18.841 1.00 92.56 83 GLN A C 1
ATOM 658 O O . GLN A 1 83 ? -16.155 5.891 19.903 1.00 92.56 83 GLN A O 1
ATOM 663 N N . ARG A 1 84 ? -16.374 5.281 17.759 1.00 94.25 84 ARG A N 1
ATOM 664 C CA . ARG A 1 84 ? -17.848 5.356 17.771 1.00 94.25 84 ARG A CA 1
ATOM 665 C C . ARG A 1 84 ? -18.470 4.343 18.735 1.00 94.25 84 ARG A C 1
ATOM 667 O O . ARG A 1 84 ? -19.379 4.693 19.486 1.00 94.25 84 ARG A O 1
ATOM 674 N N . LYS A 1 85 ? -17.967 3.103 18.748 1.00 93.62 85 LYS A N 1
ATOM 675 C CA . LYS A 1 85 ? -18.394 2.049 19.687 1.00 93.62 85 LYS A CA 1
ATOM 676 C C . LYS A 1 85 ? -18.119 2.454 21.139 1.00 93.62 85 LYS A C 1
ATOM 678 O O . LYS A 1 85 ? -18.960 2.229 22.006 1.00 93.62 85 LYS A O 1
ATOM 683 N N . LEU A 1 86 ? -16.982 3.095 21.398 1.00 93.56 86 LEU A N 1
ATOM 684 C CA . LEU A 1 86 ? -16.608 3.604 22.712 1.00 93.56 86 LEU A CA 1
ATOM 685 C C . LEU A 1 86 ? -17.570 4.701 23.195 1.00 93.56 86 LEU A C 1
ATOM 687 O O . LEU A 1 86 ? -17.999 4.680 24.348 1.00 93.56 86 LEU A O 1
ATOM 691 N N . LEU A 1 87 ? -17.954 5.624 22.308 1.00 93.62 87 LEU A N 1
ATOM 692 C CA . LEU A 1 87 ? -18.945 6.663 22.605 1.00 93.62 87 LEU A CA 1
ATOM 693 C C . LEU A 1 87 ? -20.329 6.069 22.909 1.00 93.62 87 LEU A C 1
ATOM 695 O O . LEU A 1 87 ? -20.961 6.480 23.886 1.00 93.62 87 LEU A O 1
ATOM 699 N N . ASP A 1 88 ? -20.773 5.064 22.142 1.00 93.38 88 ASP A N 1
ATOM 700 C CA . ASP A 1 88 ? -22.010 4.326 22.444 1.00 93.38 88 ASP A CA 1
ATOM 701 C C . ASP A 1 88 ? -21.935 3.692 23.838 1.00 93.38 88 ASP A C 1
ATOM 703 O O . ASP A 1 88 ? -22.801 3.939 24.678 1.00 93.38 88 ASP A O 1
ATOM 707 N N . LEU A 1 89 ? -20.862 2.947 24.130 1.00 91.69 89 LEU A N 1
ATOM 708 C CA . LEU A 1 89 ? -20.656 2.303 25.429 1.00 91.69 89 LEU A CA 1
ATOM 709 C C . LEU A 1 89 ? -20.610 3.309 26.583 1.00 91.69 89 LEU A C 1
ATOM 711 O O . LEU A 1 89 ? -21.207 3.046 27.626 1.00 91.69 89 LEU A O 1
ATOM 715 N N . SER A 1 90 ? -19.967 4.462 26.392 1.00 90.06 90 SER A N 1
ATOM 716 C CA . SER A 1 90 ? -19.912 5.548 27.376 1.00 90.06 90 SER A CA 1
ATOM 717 C C . SER A 1 90 ? -21.305 6.100 27.692 1.00 90.06 90 SER A C 1
ATOM 719 O O . SER A 1 90 ? -21.719 6.127 28.855 1.00 90.06 90 SER A O 1
ATOM 721 N N . SER A 1 91 ? -22.088 6.439 26.660 1.00 92.00 91 SER A N 1
ATOM 722 C CA . SER A 1 91 ? -23.464 6.935 26.830 1.00 92.00 91 SER A CA 1
ATOM 723 C C . SER A 1 91 ? -24.347 5.919 27.568 1.00 92.00 91 SER A C 1
ATOM 725 O O . SER A 1 91 ? -25.117 6.238 28.476 1.00 92.00 91 SER A O 1
ATOM 727 N N . ARG A 1 92 ? -24.158 4.644 27.231 1.00 89.69 92 ARG A N 1
ATOM 728 C CA . ARG A 1 92 ? -24.850 3.490 27.795 1.00 89.69 92 ARG A CA 1
ATOM 729 C C . ARG A 1 92 ? -24.435 3.159 29.219 1.00 89.69 92 ARG A C 1
ATOM 731 O O . ARG A 1 92 ? -25.218 2.507 29.907 1.00 89.69 92 ARG A O 1
ATOM 738 N N . LEU A 1 93 ? -23.223 3.520 29.623 1.00 89.31 93 LEU A N 1
ATOM 739 C CA . LEU A 1 93 ? -22.715 3.366 30.982 1.00 89.31 93 LEU A CA 1
ATOM 740 C C . LEU A 1 93 ? -23.255 4.481 31.883 1.00 89.31 93 LEU A C 1
ATOM 742 O O . LEU A 1 93 ? -23.648 4.210 33.014 1.00 89.31 93 LEU A O 1
ATOM 746 N N . SER A 1 94 ? -23.312 5.710 31.363 1.00 86.38 94 SER A N 1
ATOM 747 C CA . SER A 1 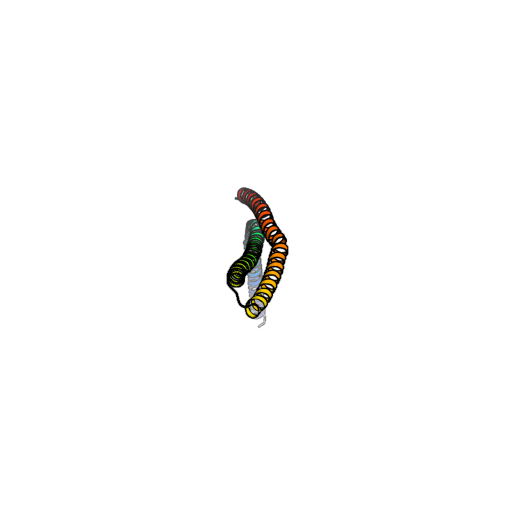94 ? -23.832 6.880 32.078 1.00 86.38 94 SER A CA 1
ATOM 748 C C . SER A 1 94 ? -25.313 6.725 32.448 1.00 86.38 94 SER A C 1
ATOM 750 O O . SER A 1 94 ? -25.706 7.094 33.550 1.00 86.38 94 SER A O 1
ATOM 752 N N . ASN A 1 95 ? -26.104 6.088 31.578 1.00 88.50 95 ASN A N 1
ATOM 753 C CA . ASN A 1 95 ? -27.539 5.861 31.781 1.00 88.50 95 ASN A CA 1
ATOM 754 C C . ASN A 1 95 ? -27.885 4.571 32.566 1.00 88.50 95 ASN A C 1
ATOM 756 O O . ASN A 1 95 ? -29.064 4.260 32.736 1.00 88.50 95 ASN A O 1
ATOM 760 N N . GLU A 1 96 ? -26.901 3.772 32.999 1.00 88.00 96 GLU A N 1
ATOM 761 C CA . GLU A 1 96 ? -27.145 2.483 33.666 1.00 88.00 96 GLU A CA 1
ATOM 762 C C . GLU A 1 96 ? -27.131 2.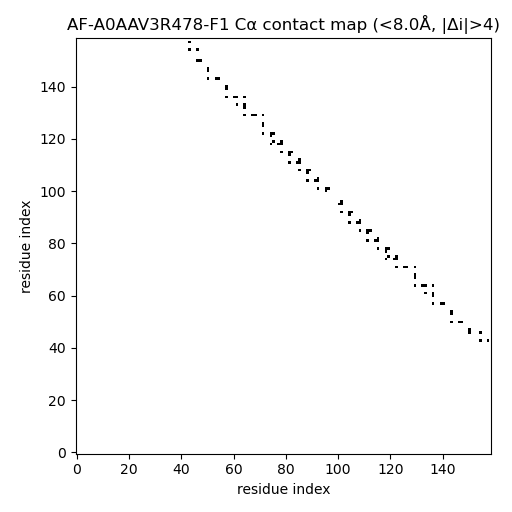627 35.197 1.00 88.00 96 GLU A C 1
ATOM 764 O O . GLU A 1 96 ? -26.085 2.802 35.824 1.00 88.00 96 GLU A O 1
ATOM 769 N N . ASN A 1 97 ? -28.312 2.486 35.802 1.00 85.44 97 ASN A N 1
ATOM 770 C CA . ASN A 1 97 ? -28.517 2.644 37.246 1.00 85.44 97 ASN A CA 1
ATOM 771 C C . ASN A 1 97 ? -28.291 1.343 38.038 1.00 85.44 97 ASN A C 1
ATOM 773 O O . ASN A 1 97 ? -28.082 1.384 39.249 1.00 85.44 97 ASN A O 1
ATOM 777 N N . ALA A 1 98 ? -28.321 0.178 37.381 1.00 90.62 98 ALA A N 1
ATOM 778 C CA . ALA A 1 98 ? -28.110 -1.108 38.040 1.00 90.62 98 ALA A CA 1
ATOM 779 C C . ALA A 1 98 ? -26.611 -1.431 38.162 1.00 90.62 98 ALA A C 1
ATOM 781 O O . ALA A 1 98 ? -25.935 -1.640 37.154 1.00 90.62 98 ALA A O 1
ATOM 782 N N . SER A 1 99 ? -26.109 -1.539 39.397 1.00 85.69 99 SER A N 1
ATOM 783 C CA . SER A 1 99 ? -24.683 -1.754 39.707 1.00 85.69 99 SER A CA 1
ATOM 784 C C . SER A 1 99 ? -24.054 -2.934 38.946 1.00 85.69 99 SER A C 1
ATOM 786 O O . SER A 1 99 ? -23.016 -2.782 38.304 1.00 85.69 99 SER A O 1
ATOM 788 N N . GLU A 1 100 ? -24.722 -4.092 38.908 1.00 89.31 100 GLU A N 1
ATOM 789 C CA . GLU A 1 100 ? -24.198 -5.284 38.225 1.00 89.31 100 GLU A CA 1
ATOM 790 C C . GLU A 1 100 ? -24.111 -5.104 36.695 1.00 89.31 100 GLU A C 1
ATOM 792 O O . GLU A 1 100 ? -23.132 -5.496 36.054 1.00 89.31 100 GLU A O 1
ATOM 797 N N . LYS A 1 101 ? -25.117 -4.460 36.086 1.00 88.44 101 LYS A N 1
ATOM 798 C CA . LYS A 1 101 ? -25.123 -4.162 34.644 1.00 88.44 101 LYS A CA 1
ATOM 799 C C . LYS A 1 101 ? -24.096 -3.090 34.295 1.00 88.44 101 LYS A C 1
ATOM 801 O O . LYS A 1 101 ? -23.445 -3.188 33.254 1.00 88.44 101 LYS A 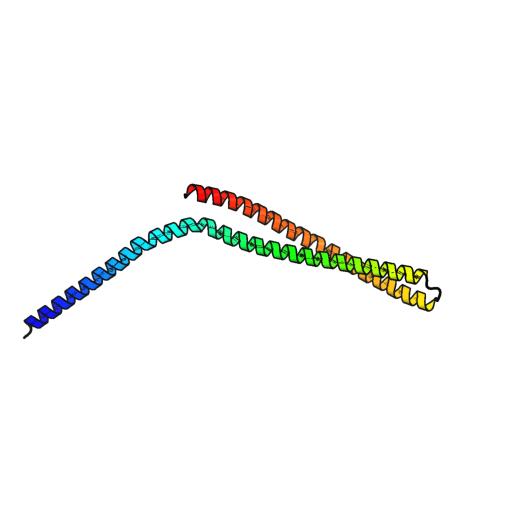O 1
ATOM 806 N N . ARG A 1 102 ? -23.922 -2.099 35.171 1.00 89.62 102 ARG A N 1
ATOM 807 C CA . ARG A 1 102 ? -22.915 -1.047 35.033 1.00 89.62 102 ARG A CA 1
ATOM 808 C C . ARG A 1 102 ? -21.507 -1.632 35.078 1.00 89.62 102 ARG A C 1
ATOM 810 O O . ARG A 1 102 ? -20.709 -1.298 34.211 1.00 89.62 102 ARG A O 1
ATOM 817 N N . LEU A 1 103 ? -21.228 -2.564 35.991 1.00 89.94 103 LEU A N 1
ATOM 818 C CA . LEU A 1 103 ? -19.935 -3.252 36.059 1.00 89.94 103 LEU A CA 1
ATOM 819 C C . LEU A 1 103 ? -19.644 -4.063 34.784 1.00 89.94 103 LEU A C 1
ATOM 821 O O . LEU A 1 103 ? -18.568 -3.936 34.204 1.00 89.94 103 LEU A O 1
ATOM 825 N N . LYS A 1 104 ? -20.624 -4.828 34.279 1.00 90.06 104 LYS A N 1
ATOM 826 C CA . LYS A 1 104 ? -20.490 -5.568 33.008 1.00 90.06 104 LYS A CA 1
ATOM 827 C C . LYS A 1 104 ? -20.218 -4.643 31.814 1.00 90.06 104 LYS A C 1
ATOM 829 O O . LYS A 1 104 ? -19.431 -4.986 30.935 1.00 90.06 104 LYS A O 1
ATOM 834 N N . ARG A 1 105 ? -20.866 -3.474 31.755 1.00 89.19 105 ARG A N 1
ATOM 835 C CA . ARG A 1 105 ? -20.622 -2.471 30.701 1.00 89.19 105 ARG A CA 1
ATOM 836 C C . ARG A 1 105 ? -19.272 -1.778 30.860 1.00 89.19 105 ARG A C 1
ATOM 838 O O . ARG A 1 105 ? -18.645 -1.493 29.848 1.00 89.19 105 ARG A O 1
ATOM 845 N N . LEU A 1 106 ? -18.818 -1.550 32.093 1.00 91.00 106 LEU A N 1
ATOM 846 C CA . LEU A 1 106 ? -17.498 -0.989 32.371 1.00 91.00 106 LEU A CA 1
ATOM 847 C C . LEU A 1 106 ? -16.393 -1.917 31.859 1.00 91.00 106 LEU A C 1
ATOM 849 O O . LEU A 1 106 ? -15.462 -1.444 31.221 1.00 91.00 106 LEU A O 1
ATOM 853 N N . PHE A 1 107 ? -16.540 -3.230 32.055 1.00 91.75 107 PHE A N 1
ATOM 854 C CA . PHE A 1 107 ? -15.593 -4.210 31.520 1.00 91.75 107 PHE A CA 1
ATOM 855 C C . PHE A 1 107 ? -15.498 -4.123 29.989 1.00 91.75 107 PHE A C 1
ATOM 857 O O . PHE A 1 107 ? -14.414 -3.939 29.447 1.00 91.75 107 PHE A O 1
ATOM 864 N N . LYS A 1 108 ? -16.647 -4.103 29.298 1.00 92.12 108 LYS A N 1
ATOM 865 C CA . LYS A 1 108 ? -16.710 -3.925 27.833 1.00 92.12 108 LYS A CA 1
ATOM 866 C C . LYS A 1 108 ? -16.146 -2.589 27.353 1.00 92.12 108 LYS A C 1
ATOM 868 O O . LYS A 1 108 ? -15.619 -2.502 26.249 1.00 92.12 108 LYS A O 1
ATOM 873 N N . TYR A 1 109 ? -16.312 -1.534 28.147 1.00 92.19 109 TYR A N 1
ATOM 874 C CA . TYR A 1 109 ? -15.741 -0.228 27.847 1.00 92.19 109 TYR A CA 1
ATOM 875 C C . TYR A 1 109 ? -14.213 -0.290 27.889 1.00 92.19 109 TYR A C 1
ATOM 877 O O . TYR A 1 109 ? -13.576 0.130 26.932 1.00 92.19 109 TYR A O 1
ATOM 885 N N . VAL A 1 110 ? -13.637 -0.868 28.949 1.00 93.00 110 VAL A N 1
ATOM 886 C CA . VAL A 1 110 ? -12.182 -1.037 29.087 1.00 93.00 110 VAL A CA 1
ATOM 887 C C . VAL A 1 110 ? -11.618 -1.936 27.985 1.00 93.00 110 VAL A C 1
ATOM 889 O O . VAL A 1 110 ? -10.627 -1.565 27.369 1.00 93.00 110 VAL A O 1
ATOM 892 N N . GLU A 1 111 ? -12.283 -3.048 27.655 1.00 93.50 111 GLU A N 1
ATOM 893 C CA . GLU A 1 111 ? -11.910 -3.888 26.504 1.00 93.50 111 GLU A CA 1
ATOM 894 C C . GLU A 1 111 ? -11.880 -3.079 25.197 1.00 93.50 111 GLU A C 1
ATOM 896 O O . GLU A 1 111 ? -10.930 -3.173 24.427 1.00 93.50 111 GLU A O 1
ATOM 901 N N . CYS A 1 112 ? -12.881 -2.225 24.962 1.00 92.62 112 CYS A N 1
ATOM 902 C CA . CYS A 1 112 ? -12.928 -1.375 23.773 1.00 92.62 112 CYS A CA 1
ATOM 903 C C . CYS A 1 112 ? -11.842 -0.280 23.770 1.00 92.62 112 CYS A C 1
ATOM 905 O O . CYS A 1 112 ? -11.388 0.106 22.693 1.00 92.62 112 CYS A O 1
ATOM 907 N N . VAL A 1 113 ? -11.429 0.231 24.939 1.00 94.06 113 VAL A N 1
ATOM 908 C CA . VAL A 1 113 ? -10.273 1.142 25.063 1.00 94.06 113 VAL A CA 1
ATOM 909 C C . VAL A 1 113 ? -8.990 0.414 24.674 1.00 94.06 113 VAL A C 1
ATOM 911 O O . VAL A 1 113 ? -8.190 0.969 23.928 1.00 94.06 113 VAL A O 1
ATOM 914 N N . GLU A 1 114 ? -8.811 -0.821 25.141 1.00 94.81 114 GLU A N 1
ATOM 915 C CA . GLU A 1 114 ? -7.631 -1.628 24.827 1.00 94.81 114 GLU A CA 1
ATOM 916 C C . GLU A 1 114 ? -7.571 -1.956 23.327 1.00 94.81 114 GLU A C 1
ATOM 918 O O . GLU A 1 114 ? -6.552 -1.719 22.680 1.00 94.81 114 GLU A O 1
ATOM 923 N N . GLU A 1 115 ? -8.693 -2.392 22.738 1.00 93.31 115 GLU A N 1
ATOM 924 C CA . GLU A 1 115 ? -8.830 -2.599 21.288 1.00 93.31 115 GLU A CA 1
ATOM 925 C C . GLU A 1 115 ? -8.484 -1.324 20.498 1.00 93.31 115 GLU A C 1
ATOM 927 O O . GLU A 1 115 ? -7.794 -1.388 19.479 1.00 93.31 115 GLU A O 1
ATOM 932 N N . LEU A 1 116 ? -8.945 -0.158 20.966 1.00 93.12 116 LEU A N 1
ATOM 933 C CA . LEU A 1 116 ? -8.659 1.128 20.332 1.00 93.12 116 LEU A CA 1
ATOM 934 C C . LEU A 1 116 ? -7.179 1.508 20.453 1.00 93.12 116 LEU A C 1
ATOM 936 O O . LEU A 1 116 ? -6.599 1.976 19.477 1.00 93.12 116 LEU A O 1
ATOM 940 N N . ASN A 1 117 ? -6.564 1.292 21.616 1.00 93.62 117 ASN A N 1
ATOM 941 C CA . ASN A 1 117 ? -5.141 1.543 21.834 1.00 93.62 117 ASN A CA 1
ATOM 942 C C . ASN A 1 117 ? -4.284 0.694 20.883 1.00 93.62 117 ASN A C 1
ATOM 944 O O . ASN A 1 117 ? -3.400 1.217 20.208 1.00 93.62 117 ASN A O 1
ATOM 948 N N . VAL A 1 118 ? -4.604 -0.596 20.751 1.00 94.06 118 VAL A N 1
ATOM 949 C CA . VAL A 1 118 ? -3.949 -1.490 19.786 1.00 94.06 118 VAL A CA 1
ATOM 950 C C . VAL A 1 118 ? -4.133 -0.984 18.353 1.00 94.06 118 VAL A C 1
ATOM 952 O O . VAL A 1 118 ? -3.155 -0.882 17.616 1.00 94.06 118 VAL A O 1
ATOM 955 N N . ALA A 1 119 ? -5.353 -0.608 17.958 1.00 91.06 119 ALA A N 1
ATOM 956 C CA . ALA A 1 119 ? -5.619 -0.094 16.614 1.00 91.06 119 ALA A CA 1
ATOM 957 C C . ALA A 1 119 ? -4.867 1.217 16.315 1.00 91.06 119 ALA A C 1
ATOM 959 O O . ALA A 1 119 ? -4.370 1.401 15.206 1.00 91.06 119 ALA A O 1
ATOM 960 N N . ILE A 1 120 ? -4.754 2.123 17.292 1.00 92.00 120 ILE A N 1
ATOM 961 C CA . ILE A 1 120 ? -3.977 3.363 17.157 1.00 92.00 120 ILE A CA 1
ATOM 962 C C . ILE A 1 120 ? -2.486 3.053 17.004 1.00 92.00 120 ILE A C 1
ATOM 964 O O . ILE A 1 120 ? -1.843 3.646 16.144 1.00 92.00 120 ILE A O 1
ATOM 968 N N . ASN A 1 121 ? -1.945 2.111 17.779 1.00 92.38 121 ASN A N 1
ATOM 969 C CA . ASN A 1 121 ? -0.543 1.711 17.646 1.00 92.38 121 ASN A CA 1
ATOM 970 C C . ASN A 1 121 ? -0.252 1.120 16.260 1.00 92.38 121 ASN A C 1
ATOM 972 O O . ASN A 1 121 ? 0.731 1.509 15.639 1.00 92.38 121 ASN A O 1
ATOM 976 N N . ILE A 1 122 ? -1.154 0.295 15.716 1.00 90.69 122 ILE A N 1
ATOM 977 C CA . ILE A 1 122 ? -1.045 -0.206 14.335 1.00 90.69 122 ILE A CA 1
ATOM 978 C C . ILE A 1 122 ? -1.012 0.954 13.329 1.00 90.69 122 ILE A C 1
ATOM 980 O O . ILE A 1 122 ? -0.179 0.964 12.429 1.00 90.69 122 ILE A O 1
ATOM 984 N N . VAL A 1 123 ? -1.873 1.965 13.491 1.00 90.38 123 VAL A N 1
ATOM 985 C CA . VAL A 1 123 ? -1.848 3.169 12.641 1.00 90.38 123 VAL A CA 1
ATOM 986 C C . VAL A 1 123 ? -0.505 3.900 12.764 1.00 90.38 123 VAL A C 1
ATOM 988 O O . VAL A 1 123 ? 0.069 4.300 11.755 1.00 90.38 123 VAL A O 1
ATOM 991 N N . CYS A 1 124 ? 0.035 4.067 13.969 1.00 90.06 124 CYS A N 1
ATOM 992 C CA . CYS A 1 124 ? 1.347 4.689 14.153 1.00 90.06 124 CYS A CA 1
ATOM 993 C C . CYS A 1 124 ? 2.459 3.903 13.439 1.00 90.06 124 CYS A C 1
ATOM 995 O O . CYS A 1 124 ? 3.274 4.506 12.738 1.00 90.06 124 CYS A O 1
ATOM 997 N N . ASP A 1 125 ? 2.443 2.575 13.554 1.00 89.62 125 ASP A N 1
ATOM 998 C CA . ASP A 1 125 ? 3.437 1.686 12.948 1.00 89.62 125 ASP A CA 1
ATOM 999 C C . ASP A 1 125 ? 3.340 1.648 11.412 1.00 89.62 125 ASP A C 1
ATOM 1001 O O . ASP A 1 125 ? 4.352 1.538 10.719 1.00 89.62 125 ASP A O 1
ATOM 1005 N N . GLU A 1 126 ? 2.132 1.762 10.853 1.00 87.62 126 GLU A N 1
ATOM 1006 C CA . GLU A 1 126 ? 1.887 1.725 9.405 1.00 87.62 126 GLU A CA 1
ATOM 1007 C C . GLU A 1 126 ? 2.072 3.082 8.706 1.00 87.62 126 GLU A C 1
ATOM 1009 O O . GLU A 1 126 ? 2.272 3.122 7.486 1.00 87.62 126 GLU A O 1
ATOM 1014 N N . CYS A 1 127 ? 2.049 4.185 9.459 1.00 87.44 127 CYS A N 1
ATOM 1015 C CA . CYS A 1 127 ? 2.142 5.544 8.925 1.00 87.44 127 CYS A CA 1
ATOM 1016 C C . CYS A 1 127 ? 3.473 5.801 8.203 1.00 87.44 127 CYS A C 1
ATOM 1018 O O . CYS A 1 127 ? 3.487 6.181 7.029 1.00 87.44 127 CYS A O 1
ATOM 1020 N N . GLU A 1 128 ? 4.595 5.542 8.877 1.00 88.00 128 GLU A N 1
ATOM 1021 C CA . GLU A 1 128 ? 5.933 5.800 8.333 1.00 88.00 128 GLU A CA 1
ATOM 1022 C C . GLU A 1 128 ? 6.226 4.946 7.078 1.00 88.00 128 GLU A C 1
ATOM 1024 O O . GLU A 1 128 ? 6.595 5.507 6.039 1.00 88.00 128 GLU A O 1
ATOM 1029 N N . PRO A 1 129 ? 5.970 3.618 7.069 1.00 87.69 129 PRO A N 1
ATOM 1030 C CA . PRO A 1 129 ? 6.112 2.805 5.863 1.00 87.69 129 PRO A CA 1
ATOM 1031 C C . PRO A 1 129 ? 5.243 3.275 4.691 1.00 87.69 129 PRO A C 1
ATOM 1033 O O . PRO A 1 129 ? 5.675 3.186 3.538 1.00 87.69 129 PRO A O 1
ATOM 1036 N N . ALA A 1 130 ? 4.020 3.749 4.954 1.00 85.88 130 ALA A N 1
ATOM 1037 C CA . ALA A 1 130 ? 3.131 4.254 3.912 1.00 85.88 130 ALA A CA 1
ATOM 1038 C C . ALA A 1 130 ? 3.666 5.557 3.296 1.00 85.88 130 ALA A C 1
ATOM 1040 O O . ALA A 1 130 ? 3.699 5.687 2.068 1.00 85.88 130 ALA A O 1
ATOM 1041 N N . ILE A 1 131 ? 4.144 6.489 4.128 1.00 89.00 131 ILE A N 1
ATOM 1042 C CA . ILE A 1 131 ? 4.750 7.751 3.681 1.00 89.00 131 ILE A CA 1
ATOM 1043 C C . ILE A 1 131 ? 6.011 7.478 2.858 1.00 89.00 131 ILE A C 1
ATOM 1045 O O . ILE A 1 131 ? 6.120 7.977 1.734 1.00 89.00 131 ILE A O 1
ATOM 1049 N N . GLN A 1 132 ? 6.919 6.635 3.356 1.00 90.31 132 GLN A N 1
ATOM 1050 C CA . GLN A 1 132 ? 8.165 6.308 2.661 1.00 90.31 132 GLN A CA 1
ATOM 1051 C C . GLN A 1 132 ? 7.898 5.714 1.271 1.00 90.31 132 GLN A C 1
ATOM 1053 O O . GLN A 1 132 ? 8.498 6.117 0.277 1.00 90.31 132 GLN A O 1
ATOM 1058 N N . LYS A 1 133 ? 6.929 4.800 1.161 1.00 87.25 133 LYS A N 1
ATOM 1059 C CA . LYS A 1 133 ? 6.562 4.169 -0.117 1.00 87.25 133 LYS A CA 1
ATOM 1060 C C . LYS A 1 133 ? 6.008 5.165 -1.133 1.00 87.25 133 LYS A C 1
ATOM 1062 O O . LYS A 1 133 ? 6.279 5.028 -2.326 1.00 87.25 133 LYS A O 1
ATOM 1067 N N . LEU A 1 134 ? 5.238 6.155 -0.685 1.00 87.81 134 LEU A N 1
ATOM 1068 C CA . LEU A 1 134 ? 4.752 7.230 -1.551 1.00 87.81 134 LEU A CA 1
ATOM 1069 C C . LEU A 1 134 ? 5.900 8.142 -2.001 1.00 87.81 134 LEU A C 1
ATOM 1071 O O . LEU A 1 134 ? 5.967 8.499 -3.179 1.00 87.81 134 LEU A O 1
ATOM 1075 N N . GLN A 1 135 ? 6.832 8.466 -1.104 1.00 91.19 135 GLN A N 1
ATOM 1076 C CA . GLN A 1 135 ? 8.020 9.254 -1.437 1.00 91.19 135 GLN A CA 1
ATOM 1077 C C . GLN A 1 135 ? 8.911 8.540 -2.464 1.00 91.19 135 GLN A C 1
ATOM 1079 O O . GLN A 1 135 ? 9.284 9.152 -3.466 1.00 91.19 135 GLN A O 1
ATOM 1084 N N . ASP A 1 136 ? 9.154 7.237 -2.297 1.00 88.88 136 ASP A N 1
ATOM 1085 C CA . ASP A 1 136 ? 9.931 6.421 -3.240 1.00 88.88 136 ASP A CA 1
ATOM 1086 C C . ASP A 1 136 ? 9.339 6.457 -4.660 1.00 88.88 136 ASP A C 1
ATOM 1088 O O . ASP A 1 136 ? 10.064 6.482 -5.662 1.00 88.88 136 ASP A O 1
ATOM 1092 N N . VAL A 1 137 ? 8.005 6.447 -4.767 1.00 90.06 137 VAL A N 1
ATOM 1093 C CA . VAL A 1 137 ? 7.300 6.553 -6.052 1.00 90.06 137 VAL A CA 1
ATOM 1094 C C . VAL A 1 137 ? 7.512 7.928 -6.677 1.00 90.06 137 VAL A C 1
ATOM 1096 O O . VAL A 1 137 ? 7.831 8.007 -7.864 1.00 90.06 137 VAL A O 1
ATOM 1099 N N . VAL A 1 138 ? 7.367 9.005 -5.901 1.00 89.50 138 VAL A N 1
ATOM 1100 C CA . VAL A 1 138 ? 7.550 10.386 -6.382 1.00 89.50 138 VAL A CA 1
ATOM 1101 C C . VAL A 1 138 ? 8.990 10.629 -6.834 1.00 89.50 138 VAL A C 1
ATOM 1103 O O . VAL A 1 138 ? 9.226 11.242 -7.883 1.00 89.50 138 VAL A O 1
ATOM 1106 N N . GLU A 1 139 ? 9.965 10.112 -6.092 1.00 90.38 139 GLU A N 1
ATOM 1107 C CA . GLU A 1 139 ? 11.370 10.205 -6.467 1.00 90.38 139 GLU A CA 1
ATOM 1108 C C . GLU A 1 139 ? 11.648 9.422 -7.758 1.00 90.38 139 GLU A C 1
ATOM 1110 O O . GLU A 1 139 ? 12.257 9.947 -8.697 1.00 90.38 139 GLU A O 1
ATOM 1115 N N . PHE A 1 140 ? 11.147 8.188 -7.858 1.00 87.75 140 PHE A N 1
ATOM 1116 C CA . PHE A 1 140 ? 11.317 7.372 -9.058 1.00 87.75 140 PHE A CA 1
ATOM 1117 C C . PHE A 1 140 ? 10.652 8.005 -10.288 1.00 87.75 140 PHE A C 1
ATOM 1119 O O . PHE A 1 140 ? 11.234 8.007 -11.377 1.00 87.75 140 PHE A O 1
ATOM 1126 N N . LEU A 1 141 ? 9.470 8.603 -10.119 1.00 87.06 141 LEU A N 1
ATOM 1127 C CA . LEU A 1 141 ? 8.785 9.370 -11.159 1.00 87.06 141 LEU A CA 1
ATOM 1128 C C . LEU A 1 141 ? 9.640 10.558 -11.625 1.00 87.06 141 LEU A C 1
ATOM 1130 O O . LEU A 1 141 ? 9.791 10.786 -12.826 1.00 87.06 141 LEU A O 1
ATOM 1134 N N . SER A 1 142 ? 10.245 11.283 -10.684 1.00 87.06 142 SER A N 1
ATOM 1135 C CA . SER A 1 142 ? 11.106 12.434 -10.976 1.00 87.06 142 SER A CA 1
ATOM 1136 C C . SER A 1 142 ? 12.346 12.030 -11.778 1.00 87.06 142 SER A C 1
ATOM 1138 O O . SER A 1 142 ? 12.653 12.659 -12.796 1.00 87.06 142 SER A O 1
ATOM 1140 N N . ARG A 1 143 ? 13.004 10.927 -11.394 1.00 84.62 143 ARG A N 1
ATOM 1141 C CA . ARG A 1 143 ? 14.141 10.349 -12.134 1.00 84.62 143 ARG A CA 1
ATOM 1142 C C . ARG A 1 143 ? 13.729 9.882 -13.534 1.00 84.62 143 ARG A C 1
ATOM 1144 O O . ARG A 1 143 ? 14.397 10.195 -14.517 1.00 84.62 143 ARG A O 1
ATOM 1151 N N . THR A 1 144 ? 12.587 9.204 -13.651 1.00 82.94 144 THR A N 1
ATOM 1152 C CA . THR A 1 144 ? 12.071 8.711 -14.942 1.00 82.94 144 THR A CA 1
ATOM 1153 C C . THR A 1 144 ? 11.715 9.863 -15.884 1.00 82.94 144 THR A C 1
ATOM 1155 O O . THR A 1 144 ? 12.033 9.817 -17.071 1.00 82.94 144 THR A O 1
ATOM 1158 N N . LYS A 1 145 ? 11.128 10.947 -15.361 1.00 82.44 145 LYS A N 1
ATOM 1159 C CA . LYS A 1 145 ? 10.828 12.166 -16.125 1.00 82.44 145 LYS A CA 1
ATOM 1160 C C . LYS A 1 145 ? 12.092 12.827 -16.675 1.00 82.44 145 LYS A C 1
ATOM 1162 O O . LYS A 1 145 ? 12.074 13.314 -17.805 1.00 82.44 145 LYS A O 1
ATOM 1167 N N . TYR A 1 146 ? 13.168 12.869 -15.890 1.00 81.31 146 TYR A N 1
ATOM 1168 C CA . TYR A 1 146 ? 14.448 13.409 -16.344 1.00 81.31 146 TYR A CA 1
ATOM 1169 C C . TYR A 1 146 ? 15.032 12.568 -17.488 1.00 81.31 146 TYR A C 1
ATOM 1171 O O . TYR A 1 146 ? 15.301 13.102 -18.563 1.00 81.31 146 TYR A O 1
ATOM 1179 N N . HIS A 1 147 ? 15.111 11.248 -17.309 1.00 79.00 147 HIS A N 1
ATOM 1180 C CA . HIS A 1 147 ? 15.622 10.345 -18.343 1.00 79.00 147 HIS A CA 1
ATOM 1181 C C . HIS A 1 147 ? 14.771 10.335 -19.616 1.00 79.00 147 HIS A C 1
ATOM 1183 O O . HIS A 1 147 ? 15.321 10.267 -20.714 1.00 79.00 147 HIS A O 1
ATOM 1189 N N . LEU A 1 148 ? 13.443 10.460 -19.508 1.00 82.19 148 LEU A N 1
ATOM 1190 C CA . LEU A 1 148 ? 12.568 10.615 -20.673 1.00 82.19 148 LEU A CA 1
ATOM 1191 C C . LEU A 1 148 ? 12.970 11.847 -21.492 1.00 82.19 148 LEU A C 1
ATOM 1193 O O . LEU A 1 148 ? 13.120 11.750 -22.708 1.00 82.19 148 LEU A O 1
ATOM 1197 N N . LYS A 1 149 ? 13.169 12.998 -20.835 1.00 84.50 149 LYS A N 1
ATOM 1198 C CA . LYS A 1 149 ? 13.572 14.237 -21.515 1.00 84.50 149 LYS A CA 1
ATOM 1199 C C . LYS A 1 149 ? 14.902 14.072 -22.244 1.00 84.50 149 LYS A C 1
ATOM 1201 O O . LYS A 1 149 ? 14.996 14.460 -23.404 1.00 84.50 149 LYS A O 1
ATOM 1206 N N . GLU A 1 150 ? 15.893 13.479 -21.588 1.00 83.12 150 GLU A N 1
ATOM 1207 C CA . GLU A 1 150 ? 17.207 13.206 -22.178 1.00 83.12 150 GLU A CA 1
ATOM 1208 C C . GLU A 1 150 ? 17.092 12.278 -23.397 1.00 83.12 150 GLU A C 1
ATOM 1210 O O . GLU A 1 150 ? 17.557 12.607 -24.487 1.00 83.12 150 GLU A O 1
ATOM 1215 N N . THR A 1 151 ? 16.345 11.181 -23.255 1.00 82.25 151 THR A N 1
ATOM 1216 C CA . THR A 1 151 ? 16.109 10.204 -24.328 1.00 82.25 151 THR A CA 1
ATOM 1217 C C . THR A 1 151 ? 15.393 10.833 -25.526 1.00 82.25 151 THR A C 1
ATOM 1219 O O . THR A 1 151 ? 15.728 10.545 -26.674 1.00 82.25 151 THR A O 1
ATOM 1222 N N . MET A 1 152 ? 14.428 11.729 -25.288 1.00 82.56 152 MET A N 1
ATOM 1223 C CA . MET A 1 152 ? 13.751 12.477 -26.352 1.00 82.56 152 MET A CA 1
ATOM 1224 C C . MET A 1 152 ? 14.701 13.421 -27.096 1.00 82.56 152 MET A C 1
ATOM 1226 O O . MET A 1 152 ? 14.560 13.575 -28.307 1.00 82.56 152 MET A O 1
ATOM 1230 N N . VAL A 1 153 ? 15.661 14.045 -26.405 1.00 85.38 153 VAL A N 1
ATOM 1231 C CA . VAL A 1 153 ? 16.700 14.867 -27.048 1.00 85.38 153 VAL A CA 1
ATOM 1232 C C . VAL A 1 153 ? 17.605 13.993 -27.918 1.00 85.38 153 VAL A C 1
ATOM 1234 O O . VAL A 1 153 ? 17.833 14.335 -29.075 1.00 85.38 153 VAL A O 1
ATOM 1237 N N . THR A 1 154 ? 18.049 12.834 -27.421 1.00 82.12 154 THR A N 1
ATOM 1238 C CA . THR A 1 154 ? 18.856 11.888 -28.208 1.00 82.12 154 THR A CA 1
ATOM 1239 C C . THR A 1 154 ? 18.101 11.372 -29.431 1.00 82.12 154 THR A C 1
ATOM 1241 O O . THR A 1 154 ? 18.658 11.335 -30.522 1.00 82.12 154 THR A O 1
ATOM 1244 N N . LEU A 1 155 ? 16.820 11.019 -29.286 1.00 79.81 155 LEU A N 1
ATOM 1245 C CA . LEU A 1 155 ? 15.984 10.587 -30.409 1.00 79.81 155 LEU A CA 1
ATOM 1246 C C . LEU A 1 155 ? 15.825 11.690 -31.458 1.00 79.81 155 LEU A C 1
ATOM 1248 O O . LEU A 1 155 ? 15.948 11.401 -32.641 1.00 79.81 155 LEU A O 1
ATOM 1252 N N . LYS A 1 156 ? 15.621 12.945 -31.040 1.00 83.00 156 LYS A N 1
ATOM 1253 C CA . LYS A 1 156 ? 15.579 14.099 -31.953 1.00 83.00 156 LYS A CA 1
ATOM 1254 C C . LYS A 1 156 ? 16.903 14.367 -32.668 1.00 83.00 156 LYS A C 1
ATOM 1256 O O . LYS A 1 156 ? 16.880 15.003 -33.703 1.00 83.00 156 LYS A O 1
ATOM 1261 N N . ALA A 1 157 ? 18.038 13.938 -32.121 1.00 82.44 157 ALA A N 1
ATOM 1262 C CA . ALA A 1 157 ? 19.334 14.063 -32.790 1.00 82.44 157 ALA A CA 1
ATOM 1263 C C . ALA A 1 157 ? 19.598 12.927 -33.798 1.00 82.44 157 ALA A C 1
ATOM 1265 O O . ALA A 1 157 ? 20.483 13.041 -34.643 1.00 82.44 157 ALA A O 1
ATOM 1266 N N . LEU A 1 158 ? 18.861 11.816 -33.690 1.00 72.12 158 LEU A N 1
ATOM 1267 C CA . LEU A 1 158 ? 18.960 10.649 -34.575 1.00 72.12 158 LEU A CA 1
ATOM 1268 C C . LEU A 1 158 ? 17.961 10.686 -35.748 1.00 72.12 158 LEU A C 1
ATOM 1270 O O . LEU A 1 158 ? 18.024 9.802 -36.610 1.00 72.12 158 LEU A O 1
ATOM 1274 N N . TYR A 1 159 ? 17.043 11.656 -35.751 1.00 61.31 159 TYR A N 1
ATOM 1275 C CA . TYR A 1 159 ? 16.011 11.904 -36.762 1.00 61.31 159 TYR A CA 1
ATOM 1276 C C . TYR A 1 159 ? 16.180 13.299 -37.351 1.00 61.31 159 TYR A C 1
ATOM 1278 O O . TYR A 1 159 ? 15.980 13.420 -38.578 1.00 61.31 159 TYR A O 1
#